Protein AF-A0AAV8WW61-F1 (afdb_monomer)

Mean predicted aligned error: 12.84 Å

Structure (mmCIF, N/CA/C/O backbone):
data_AF-A0AAV8WW61-F1
#
_entry.id   AF-A0AAV8WW61-F1
#
loop_
_atom_site.group_PDB
_atom_site.id
_atom_site.type_symbol
_atom_site.label_atom_id
_atom_site.label_alt_id
_atom_site.label_comp_id
_atom_site.label_asym_id
_atom_site.label_entity_id
_atom_site.label_seq_id
_atom_site.pdbx_PDB_ins_code
_atom_site.Cartn_x
_atom_site.Cartn_y
_atom_site.Cartn_z
_atom_site.occupancy
_atom_site.B_iso_or_equiv
_atom_site.auth_seq_id
_atom_site.auth_comp_id
_atom_site.auth_asym_id
_atom_site.auth_atom_id
_atom_site.pdbx_PDB_model_num
ATOM 1 N N . MET A 1 1 ? -31.209 -28.745 12.090 1.00 53.72 1 MET A N 1
ATOM 2 C CA . MET A 1 1 ? -29.775 -28.648 12.431 1.00 53.72 1 MET A CA 1
ATOM 3 C C . MET A 1 1 ? -29.057 -28.048 11.231 1.00 53.72 1 MET A C 1
ATOM 5 O O . MET A 1 1 ? -28.730 -28.777 10.308 1.00 53.72 1 MET A O 1
ATOM 9 N N . HIS A 1 2 ? -28.935 -26.727 11.175 1.00 44.00 2 HIS A N 1
ATOM 10 C CA . HIS A 1 2 ? -28.017 -26.034 10.270 1.00 44.00 2 HIS A CA 1
ATOM 11 C C . HIS A 1 2 ? -27.381 -24.952 11.128 1.00 44.00 2 HIS A C 1
ATOM 13 O O . HIS A 1 2 ? -28.076 -24.105 11.686 1.00 44.00 2 HIS A O 1
ATOM 19 N N . THR A 1 3 ? -26.088 -25.122 11.356 1.00 48.00 3 THR A N 1
ATOM 20 C CA . THR A 1 3 ? -25.262 -24.308 12.233 1.00 48.00 3 THR A CA 1
ATOM 21 C C . THR A 1 3 ? -25.353 -22.852 11.797 1.00 48.00 3 THR A C 1
ATOM 23 O O . THR A 1 3 ? -25.094 -22.527 10.641 1.00 48.00 3 THR A O 1
ATOM 26 N N . GLN A 1 4 ? -25.759 -21.987 12.724 1.00 46.91 4 GLN A N 1
ATOM 27 C CA . GLN A 1 4 ? -25.635 -20.544 12.582 1.00 46.91 4 GLN A CA 1
ATOM 28 C C . GLN A 1 4 ? -24.148 -20.231 12.385 1.00 46.91 4 GLN A C 1
ATOM 30 O O . GLN A 1 4 ? -23.348 -20.482 13.285 1.00 46.91 4 GLN A O 1
ATOM 35 N N . TYR A 1 5 ? -23.769 -19.706 11.220 1.00 46.19 5 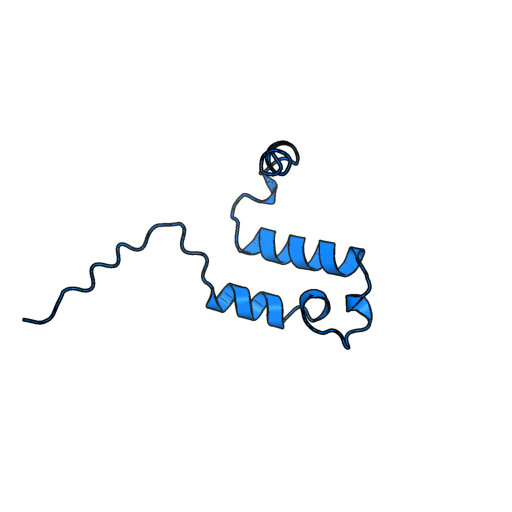TYR A N 1
ATOM 36 C CA . TYR A 1 5 ? -22.475 -19.051 11.069 1.00 46.19 5 TYR A CA 1
ATOM 37 C C . TYR A 1 5 ? -22.565 -17.710 11.791 1.00 46.19 5 TYR A C 1
ATOM 39 O O . TYR A 1 5 ? -22.992 -16.697 11.246 1.00 46.19 5 TYR A O 1
ATOM 47 N N . ASN A 1 6 ? -22.247 -17.761 13.080 1.00 62.75 6 ASN A N 1
ATOM 48 C CA . ASN A 1 6 ? -21.975 -16.606 13.908 1.00 62.75 6 ASN A CA 1
ATOM 49 C C . ASN A 1 6 ? -20.613 -16.049 13.478 1.00 62.75 6 ASN A C 1
ATOM 51 O O . ASN A 1 6 ? -19.585 -16.438 14.026 1.00 62.75 6 ASN A O 1
ATOM 55 N N . THR A 1 7 ? -20.601 -15.181 12.471 1.00 55.00 7 THR A N 1
ATOM 56 C CA . THR A 1 7 ? -19.440 -14.333 12.201 1.00 55.00 7 THR A CA 1
ATOM 57 C C . THR A 1 7 ? -19.825 -12.927 12.616 1.00 55.00 7 THR A C 1
ATOM 59 O O . THR A 1 7 ? -20.378 -12.147 11.845 1.00 55.00 7 THR A O 1
ATOM 62 N N . GLU A 1 8 ? -19.603 -12.647 13.897 1.00 54.44 8 GLU A N 1
ATOM 63 C CA . GLU A 1 8 ? -19.482 -11.289 14.407 1.00 54.44 8 GLU A CA 1
ATOM 64 C C . GLU A 1 8 ? -18.443 -10.571 13.543 1.00 54.44 8 GLU A C 1
ATOM 66 O O . GLU A 1 8 ? -17.251 -10.869 13.601 1.00 54.44 8 GLU A O 1
ATOM 71 N N . MET A 1 9 ? -18.919 -9.678 12.678 1.00 48.62 9 MET A N 1
ATOM 72 C CA . MET A 1 9 ? -18.088 -8.809 11.857 1.00 48.62 9 MET A CA 1
ATOM 73 C C . MET A 1 9 ? -17.406 -7.811 12.796 1.00 48.62 9 MET A C 1
ATOM 75 O O . MET A 1 9 ? -17.952 -6.761 13.133 1.00 48.62 9 MET A O 1
ATOM 79 N N . SER A 1 10 ? -16.242 -8.215 13.306 1.00 48.78 10 SER A N 1
ATOM 80 C CA . SER A 1 10 ? -15.313 -7.362 14.038 1.00 48.78 10 SER A CA 1
ATOM 81 C C . SER A 1 10 ? -14.973 -6.166 13.154 1.00 48.78 10 SER A C 1
ATOM 83 O O . SER A 1 10 ? -14.595 -6.330 11.997 1.00 48.78 10 SER A O 1
ATOM 85 N N . ALA A 1 11 ? -15.102 -4.955 13.692 1.00 49.94 11 ALA A N 1
ATOM 86 C CA . ALA A 1 11 ? -14.839 -3.688 13.007 1.00 49.94 11 ALA A CA 1
ATOM 87 C C . ALA A 1 11 ? -13.339 -3.438 12.707 1.00 49.94 11 ALA A C 1
ATOM 89 O O . ALA A 1 11 ? -12.872 -2.309 12.813 1.00 49.94 11 ALA A O 1
ATOM 90 N N . ASN A 1 12 ? -12.581 -4.488 12.372 1.00 54.56 12 ASN A N 1
ATOM 91 C CA . ASN A 1 12 ? -11.156 -4.466 12.028 1.00 54.56 12 ASN A CA 1
ATOM 92 C C . ASN A 1 12 ? -10.790 -5.499 10.941 1.00 54.56 12 ASN A C 1
ATOM 94 O O . ASN A 1 12 ? -9.620 -5.856 10.810 1.00 54.56 12 ASN A O 1
ATOM 98 N N . ASP A 1 13 ? -11.763 -6.018 10.188 1.00 61.19 13 ASP A N 1
ATOM 99 C CA . ASP A 1 13 ? -11.472 -6.884 9.044 1.00 61.19 13 ASP A CA 1
ATOM 100 C C . ASP A 1 13 ? -10.997 -6.007 7.880 1.00 61.19 13 ASP A C 1
ATOM 102 O O . ASP A 1 13 ? -11.786 -5.340 7.211 1.00 61.19 13 ASP A O 1
ATOM 106 N N . ILE A 1 14 ? -9.677 -5.947 7.684 1.00 67.94 14 ILE A N 1
ATOM 107 C CA . ILE A 1 14 ? -9.097 -5.433 6.442 1.00 67.94 14 ILE A CA 1
ATOM 108 C C . ILE A 1 14 ? -9.679 -6.288 5.320 1.00 67.94 14 ILE A C 1
ATOM 110 O O . ILE A 1 14 ? -9.475 -7.502 5.317 1.00 67.94 14 ILE A O 1
ATOM 114 N N . ASP A 1 15 ? -10.390 -5.666 4.381 1.00 79.75 15 ASP A N 1
ATOM 115 C CA . ASP A 1 15 ? -10.906 -6.377 3.217 1.00 79.75 15 ASP A CA 1
ATOM 116 C C . ASP A 1 15 ? -9.721 -6.858 2.369 1.00 79.75 15 ASP A C 1
ATOM 118 O O . ASP A 1 15 ? -9.056 -6.085 1.673 1.00 79.75 15 ASP A O 1
ATOM 122 N N . VAL A 1 16 ? -9.406 -8.146 2.508 1.00 79.75 16 VAL A N 1
ATOM 123 C CA . VAL A 1 16 ? -8.239 -8.770 1.881 1.00 79.75 16 VAL A CA 1
ATOM 124 C C . VAL A 1 16 ? -8.371 -8.771 0.358 1.00 79.75 16 VAL A C 1
ATOM 126 O O . VAL A 1 16 ? -7.356 -8.683 -0.328 1.00 79.75 16 VAL A O 1
ATOM 129 N N . ASP A 1 17 ? -9.591 -8.827 -0.179 1.00 83.75 17 ASP A N 1
ATOM 130 C CA . ASP A 1 17 ? -9.836 -8.810 -1.625 1.00 83.75 17 ASP A CA 1
ATOM 131 C C . ASP A 1 17 ? -9.491 -7.436 -2.212 1.00 83.75 17 ASP A C 1
ATOM 133 O O . ASP A 1 17 ? -8.761 -7.318 -3.204 1.00 83.75 17 ASP A O 1
ATOM 137 N N . VAL A 1 18 ? -9.900 -6.379 -1.503 1.00 83.56 18 VAL A N 1
ATOM 138 C CA . VAL A 1 18 ? -9.513 -5.002 -1.827 1.00 83.56 18 VAL A CA 1
ATOM 139 C C . VAL A 1 18 ? -8.002 -4.823 -1.643 1.00 83.56 18 VAL A C 1
ATOM 141 O O . VAL A 1 18 ? -7.352 -4.216 -2.492 1.00 83.56 18 VAL A O 1
ATOM 144 N N . PHE A 1 19 ? -7.402 -5.392 -0.592 1.00 83.75 19 PHE A N 1
ATOM 145 C CA . PHE A 1 19 ? -5.952 -5.324 -0.367 1.00 83.75 19 PHE A CA 1
ATOM 146 C C . PHE A 1 19 ? -5.155 -5.966 -1.499 1.00 83.75 19 PHE A C 1
ATOM 148 O O . PHE A 1 19 ? -4.234 -5.343 -2.026 1.00 83.75 19 PHE A O 1
ATOM 155 N N . ILE A 1 20 ? -5.522 -7.178 -1.911 1.00 86.94 20 ILE A N 1
ATOM 156 C CA . ILE A 1 20 ? -4.871 -7.874 -3.024 1.00 86.94 20 ILE A CA 1
ATOM 157 C C . ILE A 1 20 ? -5.020 -7.058 -4.310 1.00 86.94 20 ILE A C 1
ATOM 159 O O . ILE A 1 20 ? -4.015 -6.820 -4.979 1.00 86.94 20 ILE A O 1
ATOM 163 N N . SER A 1 21 ? -6.218 -6.540 -4.595 1.00 88.50 21 SER A N 1
ATOM 164 C CA . SER A 1 21 ? -6.469 -5.688 -5.766 1.00 88.50 21 SER A CA 1
ATOM 165 C C . SER A 1 21 ? -5.570 -4.442 -5.786 1.00 88.50 21 SER A C 1
ATOM 167 O O . SER A 1 21 ? -5.004 -4.084 -6.821 1.00 88.50 21 SER A O 1
ATOM 169 N N . GLU A 1 22 ? -5.368 -3.790 -4.638 1.00 90.06 22 GLU A N 1
ATOM 170 C CA . GLU A 1 22 ? -4.505 -2.607 -4.531 1.00 90.06 22 GLU A CA 1
ATOM 171 C C . GLU A 1 22 ? -3.011 -2.919 -4.680 1.0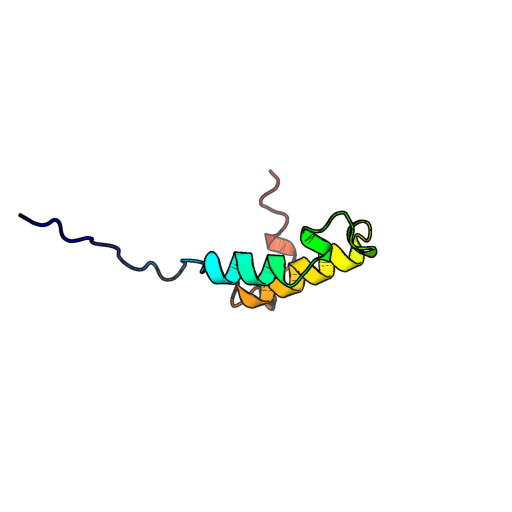0 90.06 22 GLU A C 1
ATOM 173 O O . GLU A 1 22 ? -2.257 -2.085 -5.202 1.00 90.06 22 GLU A O 1
ATOM 178 N N . ILE A 1 23 ? -2.575 -4.108 -4.255 1.00 89.12 23 ILE A N 1
ATOM 179 C CA . ILE A 1 23 ? -1.219 -4.600 -4.516 1.00 89.12 23 ILE A CA 1
ATOM 180 C C . ILE A 1 23 ? -1.058 -4.906 -6.007 1.00 89.12 23 ILE A C 1
ATOM 182 O O . ILE A 1 23 ? -0.083 -4.451 -6.605 1.00 89.12 23 ILE A O 1
ATOM 186 N N . GLU A 1 24 ? -2.016 -5.594 -6.634 1.00 89.81 24 GLU A N 1
ATOM 187 C CA . GLU A 1 24 ? -1.983 -5.921 -8.066 1.00 89.81 24 GLU A CA 1
ATOM 188 C C . GLU A 1 24 ? -1.914 -4.666 -8.948 1.00 89.81 24 GLU A C 1
ATOM 190 O O . GLU A 1 24 ? -1.102 -4.611 -9.876 1.00 89.81 24 GLU A O 1
ATOM 195 N N . ASN A 1 25 ? -2.657 -3.612 -8.593 1.00 88.75 25 ASN A N 1
ATOM 196 C CA . ASN A 1 25 ? -2.610 -2.307 -9.265 1.00 88.75 25 ASN A CA 1
ATOM 197 C C . ASN A 1 25 ? -1.244 -1.598 -9.169 1.00 88.75 25 ASN A C 1
ATOM 199 O O . ASN A 1 25 ? -0.973 -0.673 -9.939 1.00 88.75 25 ASN A O 1
ATOM 203 N N . ARG A 1 26 ? -0.364 -2.010 -8.247 1.00 88.94 26 ARG A N 1
ATOM 204 C CA . ARG A 1 26 ? 0.958 -1.408 -8.020 1.00 88.94 26 ARG A CA 1
ATOM 205 C C . ARG A 1 26 ? 2.072 -2.395 -8.389 1.00 88.94 26 ARG A C 1
ATOM 207 O O . ARG A 1 26 ? 2.668 -3.015 -7.504 1.00 88.94 26 ARG A O 1
ATOM 214 N N . PRO A 1 27 ? 2.455 -2.493 -9.679 1.00 87.69 27 PRO A N 1
ATOM 215 C CA . PRO A 1 27 ? 3.468 -3.448 -10.142 1.00 87.69 27 PRO A CA 1
ATOM 216 C C . PRO A 1 27 ? 4.845 -3.235 -9.496 1.00 87.69 27 PRO A C 1
ATOM 218 O O . PRO A 1 27 ? 5.614 -4.178 -9.362 1.00 87.69 27 PRO A O 1
ATOM 221 N N . ALA A 1 28 ? 5.146 -2.036 -8.984 1.00 87.75 28 ALA A N 1
ATOM 222 C CA . ALA A 1 28 ? 6.364 -1.787 -8.208 1.00 87.75 28 ALA A CA 1
ATOM 223 C C . ALA A 1 28 ? 6.497 -2.668 -6.946 1.00 87.75 28 ALA A C 1
ATOM 225 O O . ALA A 1 28 ? 7.614 -2.866 -6.461 1.00 87.75 28 ALA A O 1
ATOM 226 N N . LEU A 1 29 ? 5.390 -3.196 -6.409 1.00 86.50 29 LEU A N 1
ATOM 227 C CA . LEU A 1 29 ? 5.382 -4.031 -5.206 1.00 86.50 29 LEU A CA 1
ATOM 228 C C . LEU A 1 29 ? 5.630 -5.514 -5.496 1.00 86.50 29 LEU A C 1
ATOM 230 O O . LEU A 1 29 ? 6.357 -6.155 -4.736 1.00 86.50 29 LEU A O 1
ATOM 234 N N . TRP A 1 30 ? 5.065 -6.050 -6.579 1.00 88.88 30 TRP A N 1
ATOM 235 C CA . TRP A 1 30 ? 5.042 -7.494 -6.845 1.00 88.88 30 TRP A CA 1
ATOM 236 C C . TRP A 1 30 ? 5.661 -7.901 -8.189 1.00 88.88 30 TRP A C 1
ATOM 238 O O . TRP A 1 30 ? 6.166 -9.018 -8.312 1.00 88.88 30 TRP A O 1
ATOM 248 N N . ASP A 1 31 ? 5.662 -7.022 -9.193 1.00 87.88 31 ASP A N 1
ATOM 249 C CA . ASP A 1 31 ? 6.145 -7.351 -10.530 1.00 87.88 31 ASP A CA 1
ATOM 250 C C . ASP A 1 31 ? 7.656 -7.129 -10.629 1.00 87.88 31 ASP A C 1
ATOM 252 O O . ASP A 1 31 ? 8.143 -6.022 -10.841 1.00 87.88 31 ASP A O 1
ATOM 256 N N . MET A 1 32 ? 8.414 -8.221 -10.538 1.00 85.38 32 MET A N 1
ATOM 257 C CA . MET A 1 32 ? 9.875 -8.220 -10.678 1.00 85.38 32 MET A CA 1
ATOM 258 C C . MET A 1 32 ? 10.376 -7.730 -12.045 1.00 85.38 32 MET A C 1
ATOM 260 O O . MET A 1 32 ? 11.562 -7.432 -12.188 1.00 85.38 32 MET A O 1
ATOM 264 N N . ARG A 1 33 ? 9.507 -7.696 -13.060 1.00 86.31 33 ARG A N 1
ATOM 265 C CA . ARG A 1 33 ? 9.826 -7.250 -14.422 1.00 86.31 33 ARG A CA 1
ATOM 266 C C . ARG A 1 33 ? 9.555 -5.759 -14.606 1.00 86.31 33 ARG A C 1
ATOM 268 O O . ARG A 1 33 ? 9.935 -5.208 -15.638 1.00 86.31 33 ARG A O 1
ATOM 275 N N . TYR A 1 34 ? 8.915 -5.117 -13.630 1.00 84.94 34 TYR A N 1
ATOM 276 C CA . TYR A 1 34 ? 8.669 -3.689 -13.644 1.00 84.94 34 TYR A CA 1
ATOM 277 C C . TYR A 1 34 ? 9.953 -2.930 -13.312 1.00 84.94 34 TYR A C 1
ATOM 279 O O . TYR A 1 34 ? 10.646 -3.242 -12.347 1.00 84.94 34 TYR A O 1
ATOM 287 N N . ASP A 1 35 ? 10.263 -1.906 -14.101 1.00 83.44 35 ASP A N 1
ATOM 288 C CA . ASP A 1 35 ? 11.512 -1.142 -13.986 1.00 83.44 35 ASP A CA 1
ATOM 289 C C . ASP A 1 35 ? 11.702 -0.551 -12.573 1.00 83.44 35 ASP A C 1
ATOM 291 O O . ASP A 1 35 ? 12.772 -0.633 -11.969 1.00 83.44 35 ASP A O 1
ATOM 295 N N . LEU A 1 36 ? 10.602 -0.084 -11.974 1.00 81.25 36 LEU A N 1
ATOM 296 C CA . LEU A 1 36 ? 10.595 0.497 -10.631 1.00 81.25 36 LEU A CA 1
ATOM 297 C C . LEU A 1 36 ? 10.543 -0.541 -9.501 1.00 81.25 36 LEU A C 1
ATOM 299 O O . LEU A 1 36 ? 10.552 -0.162 -8.332 1.00 81.25 36 LEU A O 1
ATOM 303 N N . TYR A 1 37 ? 10.519 -1.843 -9.796 1.00 83.44 37 TYR A N 1
ATOM 304 C CA . TYR A 1 37 ? 10.576 -2.870 -8.753 1.00 83.44 37 TYR A CA 1
ATOM 305 C C . TYR A 1 37 ? 11.906 -2.837 -7.994 1.00 83.44 37 TYR A C 1
ATOM 307 O O . TYR A 1 37 ? 11.948 -3.083 -6.790 1.00 83.44 37 TYR A O 1
ATOM 315 N N . SER A 1 38 ? 13.016 -2.504 -8.653 1.00 83.19 38 SER A N 1
ATOM 316 C CA . SER A 1 38 ? 14.296 -2.331 -7.946 1.00 83.19 38 SER A CA 1
ATOM 317 C C . SER A 1 38 ? 14.404 -0.974 -7.241 1.00 83.19 38 SER A C 1
ATOM 319 O O . SER A 1 38 ? 15.321 -0.768 -6.444 1.00 83.19 38 SER A O 1
ATOM 321 N N . ASP A 1 39 ? 13.460 -0.061 -7.486 1.00 87.56 39 ASP A N 1
ATOM 322 C CA . ASP A 1 39 ? 13.466 1.271 -6.906 1.00 87.56 39 ASP A CA 1
ATOM 323 C C . ASP A 1 39 ? 12.826 1.268 -5.510 1.00 87.56 3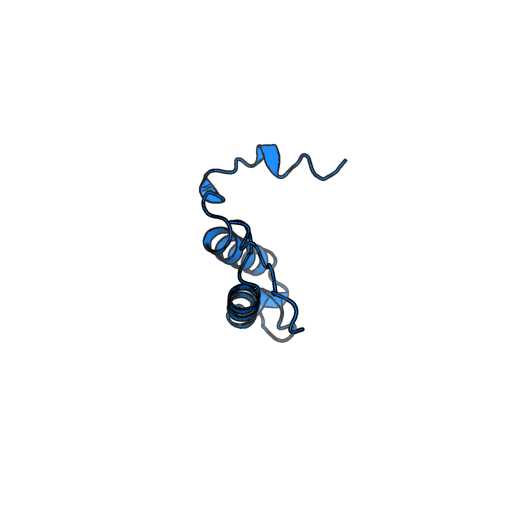9 ASP A C 1
ATOM 325 O O . ASP A 1 39 ? 11.621 1.086 -5.306 1.00 87.56 39 ASP A O 1
ATOM 329 N N . ARG A 1 40 ? 13.671 1.489 -4.500 1.00 85.69 40 ARG A N 1
ATOM 330 C CA . ARG A 1 40 ? 13.245 1.522 -3.098 1.00 85.69 40 ARG A CA 1
ATOM 331 C C . ARG A 1 40 ? 12.266 2.666 -2.818 1.00 85.69 40 ARG A C 1
ATOM 333 O O . ARG A 1 40 ? 11.402 2.520 -1.950 1.00 85.69 40 ARG A O 1
ATOM 340 N N . SER A 1 41 ? 12.396 3.794 -3.517 1.00 87.12 41 SER A N 1
ATOM 341 C CA . SER A 1 41 ? 11.528 4.956 -3.315 1.00 87.12 41 SER A CA 1
ATOM 342 C C . SER A 1 41 ? 10.127 4.704 -3.872 1.00 87.12 41 SER A C 1
ATOM 344 O O . SER A 1 41 ? 9.145 4.988 -3.188 1.00 87.12 41 SER A O 1
ATOM 346 N N . ALA A 1 42 ? 10.026 4.074 -5.045 1.00 84.88 42 ALA A N 1
ATOM 347 C CA . ALA A 1 42 ? 8.764 3.672 -5.654 1.00 84.88 42 ALA A CA 1
ATOM 348 C C . ALA A 1 42 ? 8.028 2.642 -4.789 1.00 84.88 42 ALA A C 1
ATOM 350 O O . ALA A 1 42 ? 6.835 2.792 -4.538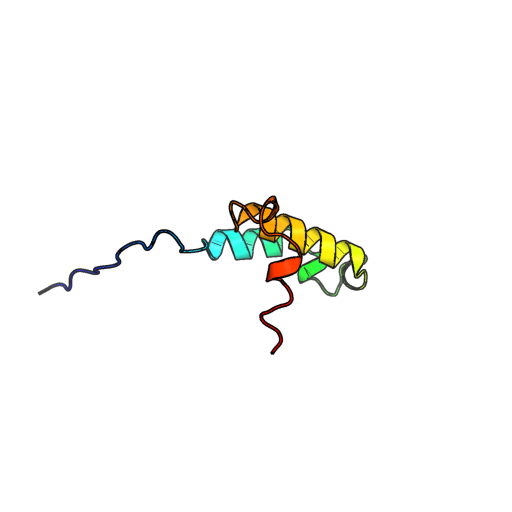 1.00 84.88 42 ALA A O 1
ATOM 351 N N . LYS A 1 43 ? 8.752 1.652 -4.249 1.00 85.81 43 LYS A N 1
ATOM 352 C CA . LYS A 1 43 ? 8.195 0.680 -3.296 1.00 85.81 43 LYS A CA 1
ATOM 353 C C . LYS A 1 43 ? 7.675 1.335 -2.025 1.00 85.81 43 LYS A C 1
ATOM 355 O O . LYS A 1 43 ? 6.591 0.997 -1.568 1.00 85.81 43 LYS A O 1
ATOM 360 N N . THR A 1 44 ? 8.443 2.268 -1.463 1.00 86.75 44 THR A N 1
ATOM 361 C CA . THR A 1 44 ? 8.045 2.984 -0.242 1.00 86.75 44 THR A CA 1
ATOM 362 C C . THR A 1 44 ? 6.756 3.763 -0.484 1.00 86.75 44 THR A C 1
ATOM 364 O O . THR A 1 44 ? 5.791 3.551 0.240 1.00 86.75 44 THR A O 1
ATOM 367 N N . LYS A 1 45 ? 6.695 4.548 -1.567 1.00 87.44 45 LYS A N 1
ATOM 368 C CA . LYS A 1 45 ? 5.494 5.304 -1.946 1.00 87.44 45 LYS A CA 1
ATOM 369 C C . LYS A 1 45 ? 4.281 4.403 -2.168 1.00 87.44 45 LYS A C 1
ATOM 371 O O . LYS A 1 45 ? 3.209 4.683 -1.651 1.00 87.44 45 LYS A O 1
ATOM 376 N N . ALA A 1 46 ? 4.458 3.301 -2.897 1.00 88.31 46 ALA A N 1
ATOM 377 C CA . ALA A 1 46 ? 3.384 2.352 -3.167 1.00 88.31 46 ALA A CA 1
ATOM 378 C C . ALA A 1 46 ? 2.823 1.727 -1.875 1.00 88.31 46 ALA A C 1
ATOM 380 O O . ALA A 1 46 ? 1.609 1.617 -1.723 1.00 88.31 46 ALA A O 1
ATOM 381 N N . TRP 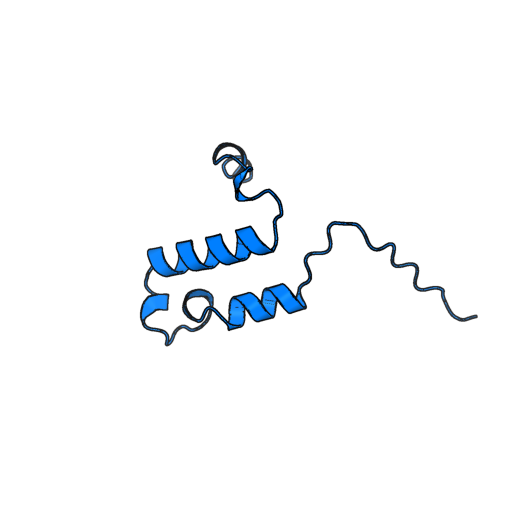A 1 47 ? 3.685 1.371 -0.917 1.00 86.94 47 TRP A N 1
ATOM 382 C CA . TRP A 1 47 ? 3.248 0.890 0.396 1.00 86.94 47 TRP A CA 1
ATOM 383 C C . TRP A 1 47 ? 2.572 1.972 1.238 1.00 86.94 47 TRP A C 1
ATOM 385 O O . TRP A 1 47 ? 1.604 1.666 1.931 1.00 86.94 47 TRP A O 1
ATOM 395 N N . GLU A 1 48 ? 3.058 3.215 1.192 1.00 84.69 48 GLU A N 1
ATOM 396 C CA . GLU A 1 48 ? 2.434 4.347 1.887 1.00 84.69 48 GLU A CA 1
ATOM 397 C C . GLU A 1 48 ? 0.997 4.563 1.410 1.00 84.69 48 GLU A C 1
ATOM 399 O O . GLU A 1 48 ? 0.098 4.657 2.242 1.00 84.69 48 GLU A O 1
ATOM 404 N N . GLU A 1 49 ? 0.766 4.557 0.096 1.00 85.38 49 GLU A N 1
ATOM 405 C CA . GLU A 1 49 ? -0.577 4.677 -0.478 1.00 85.38 49 GLU A CA 1
ATOM 406 C C . GLU A 1 49 ? -1.500 3.543 -0.032 1.00 85.38 49 GLU A C 1
ATOM 408 O O . GLU A 1 49 ? -2.612 3.803 0.424 1.00 85.38 49 GLU A O 1
ATOM 413 N N . VAL A 1 50 ? -1.032 2.293 -0.114 1.00 84.88 50 VAL A N 1
ATOM 414 C CA . VAL A 1 50 ? -1.800 1.124 0.342 1.00 84.88 50 VAL A CA 1
ATOM 415 C C . VAL A 1 50 ? -2.145 1.276 1.824 1.00 84.88 50 VAL A C 1
ATOM 417 O O . VAL A 1 50 ? -3.308 1.192 2.203 1.00 84.88 50 VAL A O 1
ATOM 420 N N . CYS A 1 51 ? -1.174 1.597 2.676 1.00 80.62 51 CYS A N 1
ATOM 421 C CA . CYS A 1 51 ? -1.424 1.751 4.110 1.00 80.62 51 CYS A CA 1
ATOM 422 C C . CYS A 1 51 ? -2.399 2.898 4.431 1.00 80.62 51 CYS A C 1
ATOM 424 O O . CYS A 1 51 ? -3.213 2.748 5.337 1.00 80.62 51 CYS A O 1
ATOM 426 N N . LEU A 1 52 ? -2.353 4.012 3.691 1.00 80.06 52 LEU A N 1
ATOM 427 C CA . LEU A 1 52 ? -3.298 5.125 3.847 1.00 80.06 52 LEU A CA 1
ATOM 428 C C . LEU A 1 52 ? -4.744 4.729 3.513 1.00 80.06 52 LEU A C 1
ATOM 430 O O . LEU A 1 52 ? -5.668 5.296 4.091 1.00 80.06 52 LEU A O 1
ATOM 434 N N . MET A 1 53 ? -4.953 3.768 2.609 1.00 77.25 53 MET A N 1
ATOM 435 C CA . MET A 1 53 ? -6.294 3.300 2.238 1.00 77.25 53 MET A CA 1
ATOM 436 C C . MET A 1 53 ? -6.884 2.309 3.245 1.00 77.25 53 MET A C 1
ATOM 438 O O . MET A 1 53 ? -8.079 2.374 3.526 1.00 77.25 53 MET A O 1
ATOM 442 N N . PHE A 1 54 ? -6.068 1.403 3.794 1.00 73.50 54 PHE A N 1
ATOM 443 C CA . PHE A 1 54 ? -6.551 0.340 4.691 1.00 73.50 54 PHE A CA 1
ATOM 444 C C . PHE A 1 54 ? -6.512 0.702 6.172 1.00 73.50 54 PHE A C 1
ATOM 446 O O . PHE A 1 54 ? -7.213 0.083 6.969 1.00 73.50 54 PHE A O 1
ATOM 453 N N . VAL A 1 55 ? -5.702 1.687 6.557 1.00 68.75 55 VAL A N 1
ATOM 454 C CA . VAL A 1 55 ? -5.602 2.135 7.943 1.00 68.75 55 VAL A CA 1
ATOM 455 C C . VAL A 1 55 ? -6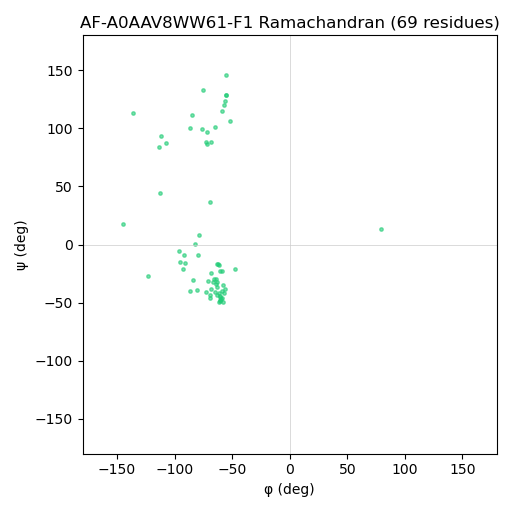.179 3.548 8.031 1.00 68.75 55 VAL A C 1
ATOM 457 O O . VAL A 1 55 ? -5.452 4.525 7.813 1.00 68.75 55 VAL A O 1
ATOM 460 N N . PRO A 1 56 ? -7.479 3.697 8.354 1.00 59.28 56 PRO A N 1
ATOM 461 C CA . PRO A 1 56 ? -7.992 4.993 8.773 1.00 59.28 56 PRO A CA 1
ATOM 462 C C . PRO A 1 56 ? -7.143 5.459 9.965 1.00 59.28 56 PRO A C 1
ATOM 464 O O . PRO A 1 56 ? -6.902 4.689 10.887 1.00 59.28 56 PRO A O 1
ATOM 467 N N . ASP A 1 57 ? -6.616 6.684 9.895 1.00 53.66 57 ASP A N 1
ATOM 468 C CA . ASP A 1 57 ? -5.626 7.255 10.827 1.00 53.66 57 ASP A CA 1
ATOM 469 C C . ASP A 1 57 ? -4.146 6.833 10.646 1.00 53.66 57 ASP A C 1
ATOM 471 O O . ASP A 1 57 ? -3.316 7.208 11.478 1.00 53.66 57 ASP A O 1
ATOM 475 N N . PHE A 1 58 ? -3.732 6.196 9.536 1.00 57.34 58 PHE A N 1
ATOM 476 C CA . PHE A 1 58 ? -2.292 5.970 9.263 1.00 57.34 58 PHE A CA 1
ATOM 477 C C . PHE A 1 58 ? -1.483 7.275 9.216 1.00 57.34 58 PHE A C 1
ATOM 479 O O . PHE A 1 58 ? -0.339 7.324 9.665 1.00 57.34 58 PHE A O 1
ATOM 486 N N . GLU A 1 59 ? -2.101 8.348 8.716 1.00 49.72 59 GLU A N 1
ATOM 487 C CA . GLU A 1 59 ? -1.537 9.702 8.695 1.00 49.72 59 GLU A CA 1
ATOM 488 C C . GLU A 1 59 ? -1.418 10.313 10.108 1.00 49.72 59 GLU A C 1
ATOM 490 O O . GLU A 1 59 ? -0.560 11.162 10.350 1.00 49.72 59 GLU A O 1
ATOM 495 N N . LYS A 1 60 ? -2.234 9.850 11.071 1.00 47.41 60 LYS A N 1
ATOM 496 C CA . LYS A 1 60 ? -2.146 10.245 12.489 1.00 47.41 60 LYS A CA 1
ATOM 497 C C . LYS A 1 60 ? -1.235 9.335 13.318 1.00 47.41 60 LYS A C 1
ATOM 499 O O . LYS A 1 60 ? -0.813 9.745 14.403 1.00 47.41 60 LYS A O 1
ATOM 504 N N . MET A 1 61 ? -0.883 8.141 12.833 1.00 46.28 61 MET A N 1
ATOM 505 C CA . MET A 1 61 ? 0.097 7.274 13.491 1.00 46.28 61 MET A CA 1
ATOM 506 C C . MET A 1 61 ? 1.505 7.854 13.330 1.00 46.28 61 MET A C 1
ATOM 508 O O . MET A 1 61 ? 2.198 7.675 12.327 1.00 46.28 61 MET A O 1
ATOM 512 N N . THR A 1 62 ? 1.945 8.569 14.363 1.00 49.94 62 THR A N 1
ATOM 513 C CA . THR A 1 62 ? 3.302 9.115 14.441 1.00 49.94 62 THR A CA 1
ATOM 514 C C . THR A 1 62 ? 4.379 8.030 14.285 1.00 49.94 62 THR A C 1
ATOM 516 O O . THR A 1 62 ? 4.265 6.916 14.795 1.00 49.94 62 THR A O 1
ATOM 519 N N . ILE A 1 63 ? 5.499 8.405 13.651 1.00 53.22 63 ILE A N 1
ATOM 520 C CA . 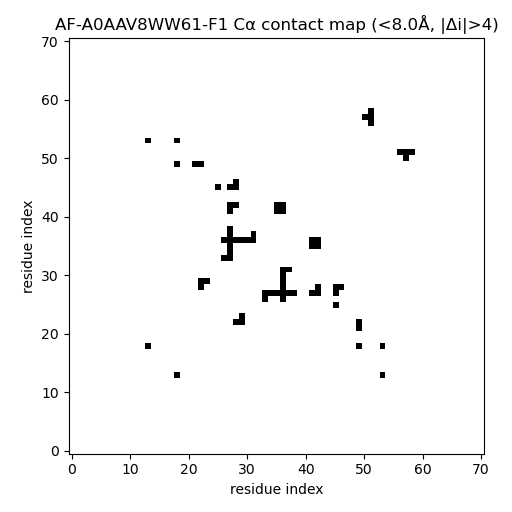ILE A 1 63 ? 6.730 7.601 13.444 1.00 53.22 63 ILE A CA 1
ATOM 521 C C . ILE A 1 63 ? 7.216 6.896 14.735 1.00 53.22 63 ILE A C 1
ATOM 523 O O . ILE A 1 63 ? 7.935 5.899 14.686 1.00 53.22 63 ILE A O 1
ATOM 527 N N . LYS A 1 64 ? 6.799 7.395 15.902 1.00 48.12 64 LYS A N 1
ATOM 528 C CA . LYS A 1 64 ? 7.133 6.890 17.235 1.00 48.12 64 LYS A CA 1
ATOM 529 C C . LYS A 1 64 ? 6.560 5.499 17.550 1.00 48.12 64 LYS A C 1
ATOM 531 O O . LYS A 1 64 ? 7.226 4.745 18.253 1.00 48.12 64 LYS A O 1
ATOM 536 N N . GLU A 1 65 ? 5.394 5.124 17.019 1.00 51.59 65 GLU A N 1
ATOM 537 C CA . GLU A 1 65 ? 4.821 3.780 17.242 1.00 51.59 65 GLU A CA 1
ATOM 538 C C . GLU A 1 65 ? 5.387 2.728 16.277 1.00 51.59 65 GLU A C 1
ATOM 540 O O . GLU A 1 65 ? 5.605 1.583 16.673 1.00 51.59 65 GLU A O 1
ATOM 545 N N . LYS A 1 66 ? 5.769 3.131 15.054 1.00 52.59 66 LYS A N 1
ATOM 546 C CA . LYS A 1 66 ? 6.377 2.246 14.039 1.00 52.59 66 LYS A CA 1
ATOM 547 C C . LYS A 1 66 ? 7.724 1.625 14.462 1.00 52.59 66 LYS A C 1
ATOM 549 O O . LYS A 1 66 ? 8.135 0.635 13.872 1.00 52.59 66 LYS A O 1
ATOM 554 N N . ASN A 1 67 ? 8.400 2.160 15.486 1.00 51.28 67 ASN A N 1
ATOM 555 C CA . ASN A 1 67 ? 9.699 1.663 15.972 1.00 51.28 67 ASN A CA 1
ATOM 556 C C . ASN A 1 67 ? 9.630 0.702 17.179 1.00 51.28 67 ASN A C 1
ATOM 558 O O . ASN A 1 67 ? 10.667 0.179 17.578 1.00 51.28 67 ASN A O 1
ATOM 562 N N . THR A 1 68 ? 8.459 0.454 17.782 1.00 45.69 68 THR A N 1
ATOM 563 C CA . THR A 1 68 ? 8.379 -0.348 19.029 1.00 45.69 68 THR A CA 1
ATOM 564 C C . THR A 1 68 ? 8.073 -1.835 18.791 1.00 45.69 68 THR A C 1
ATOM 566 O O . THR A 1 68 ? 8.344 -2.654 19.661 1.00 45.69 68 THR A O 1
ATOM 569 N N . ALA A 1 69 ? 7.616 -2.228 17.596 1.00 46.91 69 ALA A N 1
ATOM 5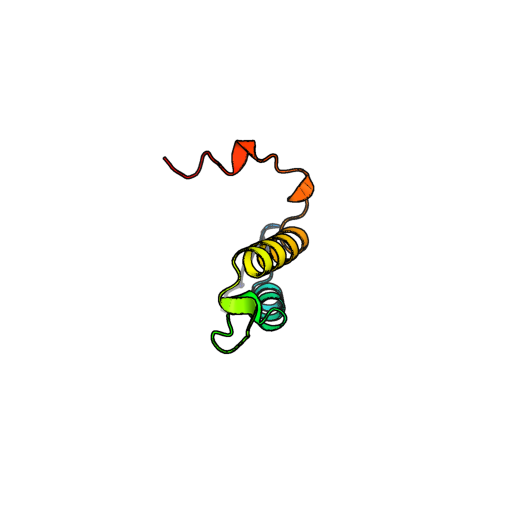70 C CA . ALA A 1 69 ? 7.391 -3.638 17.234 1.00 46.91 69 ALA A CA 1
ATOM 571 C C . ALA A 1 69 ? 8.679 -4.408 16.850 1.00 46.91 69 ALA A C 1
ATOM 573 O O . ALA A 1 69 ? 8.609 -5.533 16.364 1.00 46.91 69 ALA A O 1
ATOM 574 N N . GLY A 1 70 ? 9.851 -3.792 17.034 1.00 49.91 70 GLY A N 1
ATOM 575 C CA . GLY A 1 70 ? 11.166 -4.363 16.741 1.00 49.91 70 GLY A CA 1
ATOM 576 C C . GLY A 1 70 ? 12.003 -4.618 17.994 1.00 49.91 70 GLY A C 1
ATOM 577 O O . GLY A 1 70 ? 13.179 -4.254 18.010 1.00 49.91 70 GLY A O 1
ATOM 578 N N . LYS A 1 71 ? 11.410 -5.183 19.050 1.00 41.81 71 LYS A N 1
ATOM 579 C CA . LYS A 1 71 ? 12.154 -5.659 20.221 1.00 41.81 71 LYS A CA 1
ATOM 580 C C . LYS A 1 71 ? 11.732 -7.063 20.620 1.00 41.81 71 LYS A C 1
ATOM 582 O O . LYS A 1 71 ? 10.515 -7.333 20.566 1.00 41.81 71 LYS A O 1
#

InterPro domains:
  IPR006578 MADF domain [PF10545] (19-54)
  IPR006578 MADF domain [PS51029] (18-71)

Organism: NCBI:txid1586634

Sequence (71 aa):
MHTQYNTEMSANDIDVDVFISEIENRPALWDMRYDLYSDRSAKTKAWEEVCLMFVPDFEKMTIKEKNTAGK

Secondary structure (DSSP, 8-state):
----------TT---HHHHHHHHHT-HHHH-TTSGGGG-HHHHHHHHHHHHHHHSTTTTTS-TTTTTTS--

Solvent-accessible surface area (backbone atoms only — not co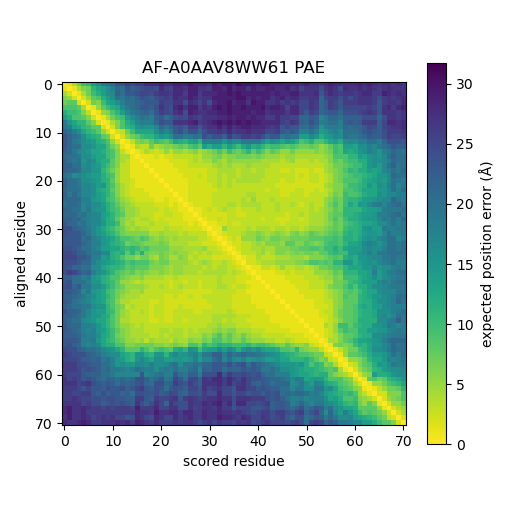mparable to full-atom values): 4594 Å² total; per-residue (Å²): 142,76,82,79,84,81,71,81,80,59,99,74,71,72,59,59,68,60,49,51,51,56,49,65,74,34,42,38,75,73,35,84,84,37,83,45,37,81,33,67,65,52,33,50,52,54,50,51,55,52,44,54,70,74,32,86,58,47,90,70,57,54,77,75,64,78,64,64,85,78,119

Foldseek 3Di:
DDDPPPDPPDPQPQPVVVLVVLCVVQCLQPPPPDPNVPPPVSNVVSVVVSCCVRDDCPVVPDPVVVPPVPD

pLDDT: mean 70.73, std 17.13, range [41.81, 90.06]

Nearest PDB structures (foldseek):
  6q1h-assembly1_F  TM=5.040E-01  e=8.612E+00  Pseudomonas aeruginosa

Radius of gyration: 16.81 Å; Cα contacts (8 Å, |Δi|>4): 37; chains: 1; bounding box: 44×39×35 Å